Protein AF-A0A1A8E8K4-F1 (afdb_monomer_lite)

Secondary structure (DSSP, 8-state):
--------S-TTSHHHHHHHHHHHHHHTTSPP-TTS-SPTT---HHHHHHHHHHHHHHHHHHH-TT-------TTS-----

Organism: Nothobranchius kadleci (NCBI:txid1051664)

Radius of gyration: 19.26 Å; chains: 1; bounding box: 45×28×47 Å

InterPro domains:
  IPR001828 Receptor, ligand binding region [PF01094] (2-81)
  IPR028082 Periplasmic binding protein-like I [SSF53822] (2-64)

Sequence (81 aa):
VNMTGFRILNTENSQVSSIIEKWSMERLQAPPKPDSGLLDGFMTTDAALMYDAVHVVAVAVQQSQQITVSSLQCNRHKPWR

Structure (mmCIF, N/CA/C/O backbone):
data_AF-A0A1A8E8K4-F1
#
_entry.id   AF-A0A1A8E8K4-F1
#
loop_
_atom_site.group_PDB
_atom_site.id
_atom_site.type_symbol
_atom_site.label_atom_id
_atom_site.label_alt_id
_atom_site.label_comp_id
_atom_site.label_asym_id
_atom_site.label_entity_id
_atom_site.label_seq_id
_atom_site.pdbx_PDB_ins_code
_atom_site.Cartn_x
_atom_site.Cartn_y
_atom_site.Cartn_z
_atom_site.occupancy
_atom_site.B_iso_or_equiv
_atom_site.auth_seq_id
_atom_site.auth_comp_id
_atom_site.auth_asym_id
_atom_site.auth_atom_id
_atom_site.pdbx_PDB_model_num
ATOM 1 N N . VAL A 1 1 ? -28.494 -2.649 18.697 1.00 77.25 1 VAL A N 1
ATOM 2 C CA . VAL A 1 1 ? -28.603 -2.325 17.254 1.00 77.25 1 VAL A CA 1
ATOM 3 C C . VAL A 1 1 ? -27.753 -3.339 16.514 1.00 77.25 1 VAL A C 1
ATOM 5 O O . VAL A 1 1 ? -26.644 -3.580 16.973 1.00 77.25 1 VAL A O 1
ATOM 8 N N . ASN A 1 2 ? -28.258 -3.968 15.454 1.00 92.81 2 ASN A N 1
ATOM 9 C CA . ASN A 1 2 ? -27.473 -4.938 14.685 1.00 92.81 2 ASN A CA 1
ATOM 10 C C . ASN A 1 2 ? -26.754 -4.208 13.548 1.00 92.81 2 ASN A C 1
ATOM 12 O O . ASN A 1 2 ? -27.380 -3.423 12.840 1.00 92.81 2 ASN A O 1
ATOM 16 N N . MET A 1 3 ? -25.454 -4.459 13.391 1.00 93.44 3 MET A N 1
ATOM 17 C CA . MET A 1 3 ? -24.629 -3.892 12.322 1.00 93.44 3 MET A CA 1
ATOM 18 C C . MET A 1 3 ? -23.864 -5.019 11.629 1.00 93.44 3 MET A C 1
ATOM 20 O O . MET A 1 3 ? -23.268 -5.869 12.287 1.00 93.44 3 MET A O 1
ATOM 24 N N . THR A 1 4 ? -23.886 -5.023 10.300 1.00 95.81 4 THR A N 1
ATOM 25 C CA . THR A 1 4 ? -23.189 -5.999 9.454 1.00 95.81 4 THR A CA 1
ATOM 26 C C . THR A 1 4 ? -22.428 -5.236 8.381 1.00 95.81 4 THR A C 1
ATOM 28 O O . THR A 1 4 ? -22.945 -4.262 7.837 1.00 95.81 4 THR A O 1
ATOM 31 N N . GLY A 1 5 ? -21.202 -5.657 8.082 1.00 95.06 5 GLY A N 1
ATOM 32 C CA . GLY A 1 5 ? -20.350 -4.983 7.111 1.00 95.06 5 GLY A CA 1
ATOM 33 C C . GLY A 1 5 ? -19.288 -5.908 6.535 1.00 95.06 5 GLY A C 1
ATOM 34 O O . GLY A 1 5 ? -19.150 -7.058 6.950 1.00 95.06 5 GLY A O 1
ATOM 35 N N . PHE A 1 6 ? -18.535 -5.377 5.576 1.00 97.25 6 PHE A N 1
ATOM 36 C CA . PHE A 1 6 ? -17.419 -6.056 4.928 1.00 97.25 6 PHE A CA 1
ATOM 37 C C . PHE A 1 6 ? -16.110 -5.343 5.258 1.00 97.25 6 PHE A C 1
ATOM 39 O O . PHE A 1 6 ? -16.080 -4.124 5.424 1.00 97.25 6 PHE A O 1
ATOM 46 N N . ARG A 1 7 ? -15.016 -6.104 5.311 1.00 96.31 7 ARG A N 1
ATOM 47 C CA . ARG A 1 7 ? -13.663 -5.580 5.497 1.00 96.31 7 ARG A CA 1
ATOM 48 C C . ARG A 1 7 ? -12.712 -6.351 4.594 1.00 96.31 7 ARG A C 1
ATOM 50 O O . ARG A 1 7 ? -12.597 -7.563 4.725 1.00 96.31 7 ARG A O 1
ATOM 57 N N . ILE A 1 8 ? -12.036 -5.641 3.695 1.00 97.69 8 ILE A N 1
ATOM 58 C CA . ILE A 1 8 ? -11.002 -6.232 2.832 1.00 97.69 8 ILE A CA 1
ATOM 59 C C . ILE A 1 8 ? -9.632 -6.279 3.523 1.00 97.69 8 ILE A C 1
ATOM 61 O O . ILE A 1 8 ? -8.808 -7.132 3.212 1.00 97.69 8 ILE A O 1
ATOM 65 N N . LEU A 1 9 ? -9.398 -5.392 4.497 1.00 96.50 9 LEU A N 1
ATOM 66 C CA . LEU A 1 9 ? -8.162 -5.363 5.273 1.00 96.50 9 LEU A CA 1
ATOM 67 C C . LEU A 1 9 ? -8.063 -6.609 6.168 1.00 96.50 9 LEU A C 1
ATOM 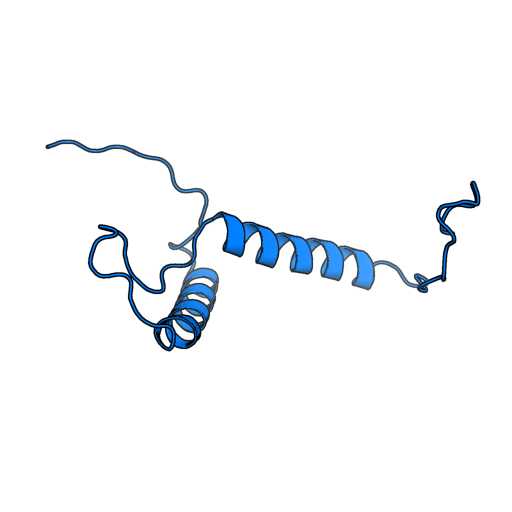69 O O . LEU A 1 9 ? -8.917 -6.842 7.031 1.00 96.50 9 LEU A O 1
ATOM 73 N N . ASN A 1 10 ? -7.012 -7.402 5.965 1.00 97.06 10 ASN A N 1
ATOM 74 C CA . ASN A 1 10 ? -6.810 -8.676 6.651 1.00 97.06 10 ASN A CA 1
ATOM 75 C C . ASN A 1 10 ? -6.154 -8.497 8.032 1.00 97.06 10 ASN A C 1
ATOM 77 O O . ASN A 1 10 ? -5.015 -8.900 8.249 1.00 97.06 10 ASN A O 1
ATOM 81 N N . THR A 1 11 ? -6.872 -7.886 8.975 1.00 95.62 11 THR A N 1
ATOM 82 C CA . THR A 1 11 ? -6.349 -7.636 10.331 1.00 95.62 11 THR A CA 1
ATOM 83 C C . THR A 1 11 ? -6.161 -8.912 11.159 1.00 95.62 11 THR A C 1
ATOM 85 O O . THR A 1 11 ? -5.455 -8.883 12.159 1.00 95.62 11 THR A O 1
ATOM 88 N N . GLU A 1 12 ? -6.760 -10.038 10.760 1.00 97.19 12 GLU A N 1
ATOM 89 C CA . GLU A 1 12 ? -6.603 -11.325 11.459 1.00 97.19 12 GLU A CA 1
ATOM 90 C C . GLU A 1 12 ? -5.208 -11.937 11.245 1.00 97.19 12 GLU A C 1
ATOM 92 O O . GLU A 1 12 ? -4.752 -12.770 12.026 1.00 97.19 12 GLU A O 1
ATOM 97 N N . ASN A 1 13 ? -4.501 -11.526 10.187 1.00 98.00 13 ASN A N 1
ATOM 98 C CA . ASN A 1 13 ? -3.125 -11.936 9.957 1.00 98.00 13 ASN A CA 1
ATOM 99 C C . ASN A 1 13 ? -2.174 -11.139 10.868 1.00 98.00 13 ASN A C 1
ATOM 101 O O . ASN A 1 13 ? -2.121 -9.910 10.810 1.00 98.00 13 ASN A O 1
ATOM 105 N N . SER A 1 14 ? -1.375 -11.843 11.675 1.00 97.69 14 SER A N 1
ATOM 106 C CA . SER A 1 14 ? -0.460 -11.229 12.646 1.00 97.69 14 SER A CA 1
ATOM 107 C C . SER A 1 14 ? 0.621 -10.344 12.013 1.00 97.69 14 SER A C 1
ATOM 109 O O . SER A 1 14 ? 0.999 -9.334 12.603 1.00 97.69 14 SER A O 1
ATOM 111 N N . GLN A 1 15 ? 1.096 -10.674 10.808 1.00 97.25 15 GLN A N 1
ATOM 112 C CA . GLN A 1 15 ? 2.079 -9.860 10.085 1.00 97.25 15 GLN A CA 1
ATOM 113 C C . GLN A 1 15 ? 1.457 -8.569 9.546 1.00 97.25 15 GLN A C 1
ATOM 115 O O . GLN A 1 15 ? 2.082 -7.517 9.593 1.00 97.25 15 GLN A O 1
ATOM 120 N N . VAL A 1 16 ? 0.215 -8.629 9.059 1.00 97.19 16 VAL A N 1
ATOM 121 C CA . VAL A 1 16 ? -0.507 -7.434 8.595 1.00 97.19 16 VAL A CA 1
ATOM 122 C C . VAL A 1 16 ? -0.839 -6.526 9.779 1.00 97.19 16 VAL A C 1
ATOM 124 O O . VAL A 1 16 ? -0.645 -5.315 9.701 1.00 97.19 16 VAL A O 1
ATOM 127 N N . SER A 1 17 ? -1.274 -7.106 10.901 1.00 96.12 17 SER A N 1
ATOM 128 C CA . SER A 1 17 ? -1.571 -6.350 12.122 1.00 96.12 17 SER A CA 1
ATOM 129 C C . SER A 1 17 ? -0.365 -5.570 12.651 1.00 96.12 17 SER A C 1
ATOM 131 O O . SER A 1 17 ? -0.520 -4.401 12.997 1.00 96.12 17 SER A O 1
ATOM 133 N N . SER A 1 18 ? 0.844 -6.143 12.645 1.00 96.38 18 SER A N 1
ATOM 134 C CA . SER A 1 18 ? 2.042 -5.418 13.105 1.00 96.38 18 SER A CA 1
ATOM 135 C C . SER A 1 18 ? 2.430 -4.250 12.186 1.00 96.38 18 SER A C 1
ATOM 137 O O . SER A 1 18 ? 2.910 -3.218 12.659 1.00 96.38 18 SER A O 1
ATOM 139 N N . ILE A 1 19 ? 2.174 -4.362 10.877 1.00 96.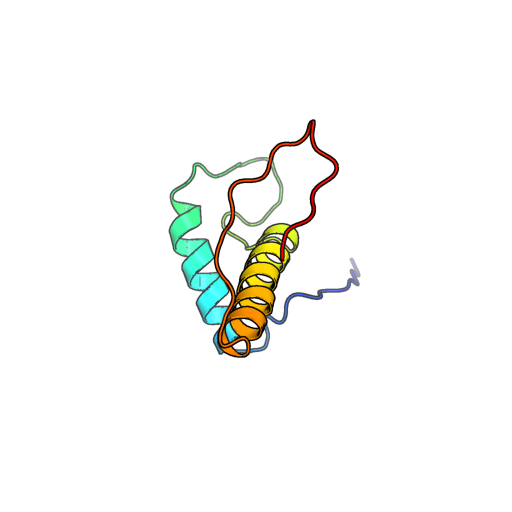00 19 ILE A N 1
ATOM 140 C CA . ILE A 1 19 ? 2.362 -3.258 9.922 1.00 96.00 19 ILE A CA 1
ATOM 141 C C . ILE A 1 19 ? 1.362 -2.129 10.204 1.00 96.00 19 ILE A C 1
ATOM 143 O O . ILE A 1 19 ? 1.751 -0.959 10.238 1.00 96.00 19 ILE A O 1
ATOM 147 N N . ILE A 1 20 ? 0.092 -2.469 10.445 1.00 94.69 20 ILE A N 1
ATOM 148 C CA . ILE A 1 20 ? -0.960 -1.496 10.779 1.00 94.69 20 ILE A CA 1
ATOM 149 C C . ILE A 1 20 ? -0.650 -0.796 12.107 1.00 94.69 20 ILE A C 1
ATOM 151 O O . ILE A 1 20 ? -0.827 0.417 12.219 1.00 94.69 20 ILE A O 1
ATOM 155 N N . GLU A 1 21 ? -0.160 -1.526 13.107 1.00 92.69 21 GLU A N 1
ATOM 156 C CA . GLU A 1 21 ? 0.237 -0.956 14.396 1.00 92.69 21 GLU A CA 1
ATOM 157 C C . GLU A 1 21 ? 1.367 0.065 14.228 1.00 92.69 21 GLU A C 1
ATOM 159 O O . GLU A 1 21 ? 1.248 1.200 14.692 1.00 92.69 21 GLU A O 1
ATOM 164 N N . LYS A 1 22 ? 2.413 -0.284 13.468 1.00 93.06 22 LYS A N 1
ATOM 165 C CA . LYS A 1 22 ? 3.504 0.646 13.153 1.00 93.06 22 LYS A CA 1
ATOM 166 C C . LYS A 1 22 ? 2.998 1.908 12.445 1.00 93.06 22 LYS A C 1
ATOM 168 O O . LYS A 1 22 ? 3.366 3.015 12.836 1.00 93.06 22 LYS A O 1
ATOM 173 N N . TRP A 1 23 ? 2.129 1.755 11.442 1.00 92.06 23 TRP A N 1
ATOM 174 C CA . TRP A 1 23 ? 1.489 2.886 10.759 1.00 92.06 23 TRP A CA 1
ATOM 175 C C . TRP A 1 23 ? 0.731 3.786 11.742 1.00 92.06 23 TRP A C 1
ATOM 177 O O . TRP A 1 23 ? 0.837 5.014 11.688 1.00 92.06 23 TRP A O 1
ATOM 187 N N . SER A 1 24 ? -0.006 3.167 12.664 1.00 88.81 24 SER A N 1
ATOM 188 C CA . SER A 1 24 ? -0.829 3.866 13.649 1.00 88.81 24 SER A CA 1
ATOM 189 C C . SER A 1 24 ? 0.034 4.680 14.614 1.00 88.81 24 SER A C 1
ATOM 191 O O . SER A 1 24 ? -0.266 5.845 14.862 1.00 88.81 24 SER A O 1
ATOM 193 N N . MET A 1 25 ? 1.152 4.123 15.093 1.00 86.94 25 MET A N 1
ATOM 194 C CA . MET A 1 25 ? 2.096 4.829 15.972 1.00 86.94 25 MET A CA 1
ATOM 195 C C . MET A 1 25 ? 2.701 6.078 15.319 1.00 86.94 25 MET A C 1
ATOM 197 O O . MET A 1 25 ? 2.838 7.112 15.971 1.00 86.94 25 MET A O 1
ATOM 201 N N . GLU A 1 26 ? 3.049 6.008 14.032 1.00 81.12 26 GLU A N 1
ATOM 202 C CA . GLU A 1 26 ? 3.581 7.156 13.288 1.00 81.12 26 GLU A CA 1
ATOM 203 C C . GLU A 1 26 ? 2.498 8.220 13.038 1.00 81.12 26 GLU A C 1
ATOM 205 O O . GLU A 1 26 ? 2.776 9.419 13.077 1.00 81.12 26 GLU A O 1
ATOM 210 N N . ARG A 1 27 ? 1.244 7.803 12.817 1.00 76.69 27 ARG A N 1
ATOM 211 C CA . ARG A 1 27 ? 0.126 8.711 12.510 1.00 76.69 27 ARG A CA 1
ATOM 212 C C . ARG A 1 27 ? -0.536 9.336 13.728 1.00 76.69 27 ARG A C 1
ATOM 214 O O . ARG A 1 27 ? -1.051 10.442 13.600 1.00 76.69 27 ARG A O 1
ATOM 221 N N . LEU A 1 28 ? -0.459 8.704 14.896 1.00 66.00 28 LEU A N 1
ATOM 222 C CA . LEU A 1 28 ? -0.896 9.289 16.170 1.00 66.00 28 LEU A CA 1
ATOM 223 C C . LEU A 1 28 ? -0.062 10.514 16.590 1.00 66.00 28 LEU A C 1
ATOM 225 O O . LEU A 1 28 ? -0.450 11.230 17.507 1.00 66.00 28 LEU A O 1
ATOM 229 N N . GLN A 1 29 ? 1.056 10.794 15.911 1.00 68.50 29 GLN A N 1
ATOM 230 C CA . GLN A 1 29 ? 1.795 12.052 16.070 1.00 68.50 29 GLN A CA 1
ATOM 231 C C . GLN A 1 29 ? 1.087 13.248 15.409 1.00 68.50 29 GLN A C 1
ATOM 233 O O . GLN A 1 29 ? 1.415 14.396 15.705 1.00 68.50 29 GLN A O 1
ATOM 238 N N . ALA A 1 30 ? 0.134 13.005 14.501 1.00 68.88 30 ALA A N 1
ATOM 239 C CA . ALA A 1 30 ? -0.676 14.058 13.900 1.00 68.88 30 ALA A CA 1
ATOM 240 C C . ALA A 1 30 ? -1.820 14.474 14.848 1.00 68.88 30 ALA A C 1
ATOM 242 O O . ALA A 1 30 ? -2.324 13.633 15.592 1.00 68.88 30 ALA A O 1
ATOM 243 N N . PRO A 1 31 ? -2.269 15.746 14.821 1.00 71.31 31 PRO A N 1
ATOM 244 C CA . PRO A 1 31 ? -3.362 16.196 15.676 1.00 71.31 31 PRO A CA 1
ATOM 245 C C . PRO A 1 31 ? -4.637 15.361 15.444 1.00 71.31 31 PRO A C 1
ATOM 247 O O . PRO A 1 31 ? -5.081 15.272 14.291 1.00 71.31 31 PRO A O 1
ATOM 250 N N . PRO A 1 32 ? -5.232 14.768 16.498 1.00 67.56 32 PRO A N 1
ATOM 251 C CA . PRO A 1 32 ? -6.474 14.010 16.377 1.00 67.56 32 PRO A CA 1
ATOM 252 C C . PRO A 1 32 ? -7.632 14.919 15.951 1.00 67.56 32 PRO A C 1
ATOM 254 O O . PRO A 1 32 ? -7.629 16.121 16.240 1.00 67.56 32 PRO A O 1
ATOM 257 N N . LYS A 1 33 ? -8.632 14.359 15.256 1.00 69.75 33 LYS A N 1
ATOM 258 C CA . LYS A 1 33 ? -9.835 15.099 14.827 1.00 69.75 33 LYS A CA 1
ATOM 259 C C . LYS A 1 33 ? -11.020 14.735 15.733 1.00 69.75 33 LYS A C 1
ATOM 261 O O . LYS A 1 33 ? -11.721 13.765 15.426 1.00 69.75 33 LYS A O 1
ATOM 266 N N . PRO A 1 34 ? -11.278 15.514 16.804 1.00 65.88 34 PRO A N 1
ATOM 267 C CA . PRO A 1 34 ? -12.174 15.119 17.896 1.00 65.88 34 PRO A CA 1
ATOM 268 C C . PRO A 1 34 ? -13.636 14.877 17.482 1.00 65.88 34 PRO A C 1
ATOM 270 O O . PRO A 1 34 ? -14.319 14.096 18.134 1.00 65.88 34 PRO A O 1
ATOM 273 N N . ASP A 1 35 ? -14.101 15.458 16.371 1.00 65.81 35 ASP A N 1
ATOM 274 C CA . ASP A 1 35 ? -15.514 15.396 15.957 1.00 65.81 35 ASP A CA 1
ATOM 275 C C . ASP A 1 35 ? -15.798 14.394 14.822 1.00 65.81 35 ASP A C 1
ATOM 277 O O . ASP A 1 35 ? -16.882 14.393 14.241 1.00 65.81 35 ASP A O 1
ATOM 281 N N . SER A 1 36 ? -14.830 13.549 14.451 1.00 77.19 36 SER A N 1
ATOM 282 C CA . SER A 1 36 ? -14.986 12.670 13.280 1.00 77.19 36 SER A CA 1
ATOM 283 C C . SER A 1 36 ? -15.828 11.415 13.539 1.00 77.19 36 SER A C 1
ATOM 285 O O . SER A 1 36 ? -16.350 10.828 12.592 1.00 77.19 36 SER A O 1
ATOM 287 N N . GLY A 1 37 ? -15.934 10.972 14.798 1.00 78.81 37 GLY A N 1
ATOM 288 C CA . GLY A 1 37 ? -16.498 9.660 15.140 1.00 78.81 37 GLY A CA 1
ATOM 289 C C . GLY A 1 3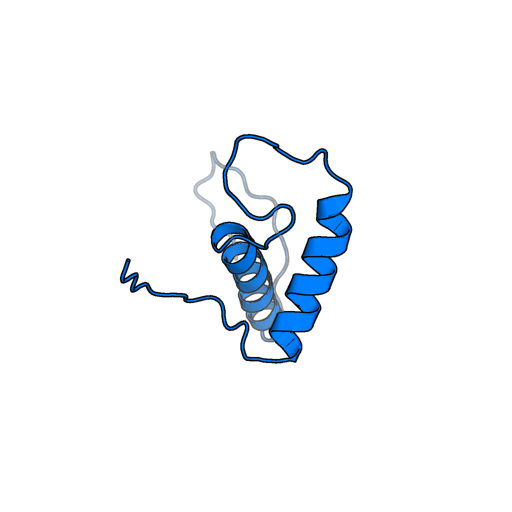7 ? -15.675 8.473 14.614 1.00 78.81 37 GLY A C 1
ATOM 290 O O . GLY A 1 37 ? -16.155 7.340 14.642 1.00 78.81 37 GLY A O 1
ATOM 291 N N . LEU A 1 38 ? -14.457 8.720 14.118 1.00 80.88 38 LEU A N 1
ATOM 292 C CA . LEU A 1 38 ? -13.531 7.717 13.599 1.00 80.88 38 LEU A CA 1
ATOM 293 C C . LEU A 1 38 ? -12.421 7.435 14.613 1.00 80.88 38 LEU A C 1
ATOM 295 O O . LEU A 1 38 ? -12.087 8.271 15.449 1.00 80.88 38 LEU A O 1
ATOM 299 N N . LEU A 1 39 ? -11.831 6.244 14.514 1.00 79.75 39 LEU A N 1
ATOM 300 C CA . LEU A 1 39 ? -10.644 5.894 15.286 1.00 79.75 39 LEU A CA 1
ATOM 301 C C . LEU A 1 39 ? -9.432 6.646 14.723 1.00 79.75 39 LEU A C 1
ATOM 303 O O . LEU A 1 39 ? -9.066 6.451 13.560 1.00 79.75 39 LEU A O 1
ATOM 307 N N . ASP A 1 40 ? -8.799 7.480 15.547 1.00 80.56 40 ASP A N 1
ATOM 308 C CA . ASP A 1 40 ? -7.558 8.159 15.177 1.00 80.56 40 ASP A CA 1
ATOM 309 C C . ASP A 1 40 ? -6.423 7.147 14.954 1.00 80.56 40 ASP A C 1
ATOM 311 O O . ASP A 1 40 ? -6.296 6.145 15.659 1.00 80.56 40 ASP A O 1
ATOM 315 N N . GLY A 1 41 ? -5.588 7.406 13.946 1.00 81.44 41 GLY A N 1
ATOM 316 C CA . GLY A 1 41 ? -4.434 6.563 13.616 1.00 81.44 41 GLY A CA 1
ATOM 317 C C . GLY A 1 41 ? -4.763 5.256 12.889 1.00 81.44 41 GLY A C 1
ATOM 318 O O . GLY A 1 41 ? -3.839 4.600 12.414 1.00 81.44 41 GLY A O 1
ATOM 319 N N . PHE A 1 42 ? -6.039 4.889 12.724 1.00 86.81 42 PHE A N 1
ATOM 320 C CA . PHE A 1 42 ? -6.409 3.672 12.003 1.00 86.81 42 PHE A CA 1
ATOM 321 C C . PHE A 1 42 ? -6.000 3.744 10.523 1.00 86.81 42 PHE A C 1
ATOM 323 O O . PHE A 1 42 ? -6.238 4.744 9.839 1.00 86.81 42 PHE A O 1
ATOM 330 N N . MET A 1 43 ? -5.405 2.665 10.005 1.00 92.38 43 MET A N 1
ATOM 331 C CA . MET A 1 43 ? -5.052 2.575 8.589 1.00 92.38 43 MET A CA 1
ATOM 332 C C . MET A 1 43 ? -6.309 2.359 7.742 1.00 92.38 43 MET A C 1
ATOM 334 O O . MET A 1 43 ? -6.916 1.288 7.741 1.00 92.38 43 MET A O 1
ATOM 338 N N . THR A 1 44 ? -6.697 3.387 6.998 1.00 93.50 44 THR A N 1
ATOM 339 C CA . THR A 1 44 ? -7.807 3.327 6.049 1.00 93.50 44 THR A CA 1
ATOM 340 C C . THR A 1 44 ? -7.461 2.462 4.833 1.00 93.50 44 THR A C 1
ATOM 342 O O . THR A 1 44 ? -6.296 2.233 4.496 1.00 93.50 44 THR A O 1
ATOM 345 N N . THR A 1 45 ? -8.492 1.941 4.162 1.00 95.69 45 THR A N 1
ATOM 346 C CA . THR A 1 45 ? -8.316 1.021 3.026 1.00 95.69 45 THR A CA 1
ATOM 347 C C . THR A 1 45 ? -7.610 1.672 1.836 1.00 95.69 45 THR A C 1
ATOM 349 O O . THR A 1 45 ? -6.853 0.998 1.151 1.00 95.69 45 THR A O 1
ATOM 352 N N . ASP A 1 46 ? -7.796 2.968 1.599 1.00 96.12 46 ASP A N 1
ATOM 353 C CA . ASP A 1 46 ? -7.075 3.715 0.559 1.00 96.12 46 ASP A CA 1
ATOM 354 C C . ASP A 1 46 ? -5.548 3.709 0.778 1.00 96.12 46 ASP A C 1
ATOM 356 O O . ASP A 1 46 ? -4.790 3.440 -0.155 1.00 96.12 46 ASP A O 1
ATOM 360 N N . ALA A 1 47 ? -5.092 3.921 2.015 1.00 95.19 47 ALA A N 1
ATOM 361 C CA . ALA A 1 47 ? -3.684 3.863 2.389 1.00 95.19 47 ALA A CA 1
ATOM 362 C C . ALA A 1 47 ? -3.134 2.434 2.282 1.00 95.19 47 ALA A C 1
ATOM 364 O O . ALA A 1 47 ? -2.034 2.238 1.762 1.00 95.19 47 ALA A O 1
ATOM 365 N N . ALA A 1 48 ? -3.902 1.432 2.727 1.00 97.19 48 ALA A N 1
ATOM 366 C CA . ALA A 1 48 ? -3.517 0.026 2.604 1.00 97.19 48 ALA A CA 1
ATOM 367 C C . ALA A 1 48 ? -3.367 -0.401 1.134 1.00 97.19 48 ALA A C 1
ATOM 369 O O . ALA A 1 48 ? -2.371 -1.019 0.773 1.00 97.19 48 ALA A O 1
ATOM 370 N N . LEU A 1 49 ? -4.288 0.013 0.258 1.00 98.12 49 LEU A N 1
ATOM 371 C CA . LEU A 1 49 ? -4.201 -0.277 -1.175 1.00 98.12 49 LEU A CA 1
ATOM 372 C C . LEU A 1 49 ? -2.981 0.383 -1.833 1.00 98.12 49 LEU A C 1
ATOM 374 O O . LEU A 1 49 ? -2.360 -0.222 -2.704 1.00 98.12 49 LEU A O 1
ATOM 378 N N . MET A 1 50 ? -2.605 1.595 -1.414 1.00 98.25 50 MET A N 1
ATOM 379 C CA . MET A 1 50 ? -1.372 2.233 -1.887 1.00 98.25 50 MET A CA 1
ATOM 380 C C . MET A 1 50 ? -0.126 1.463 -1.431 1.00 98.25 50 MET A C 1
ATOM 382 O O . MET A 1 50 ? 0.797 1.255 -2.220 1.00 98.25 50 MET A O 1
ATOM 386 N N . TYR A 1 51 ? -0.108 1.015 -0.172 1.00 97.00 51 TYR A N 1
ATOM 387 C CA . TYR A 1 51 ? 0.976 0.197 0.369 1.00 97.00 51 TYR A CA 1
ATOM 388 C C . TYR A 1 51 ? 1.137 -1.109 -0.424 1.00 97.00 51 TYR A C 1
ATOM 390 O O . TYR A 1 51 ? 2.245 -1.426 -0.867 1.00 97.00 51 TYR A O 1
ATOM 398 N N . ASP A 1 52 ? 0.036 -1.818 -0.679 1.00 98.19 52 ASP A N 1
ATOM 399 C CA . ASP A 1 52 ? 0.035 -3.057 -1.461 1.00 98.19 52 ASP A CA 1
ATOM 400 C C . ASP A 1 52 ? 0.450 -2.818 -2.919 1.00 98.19 52 ASP A C 1
ATOM 402 O O . ASP A 1 52 ? 1.248 -3.582 -3.462 1.00 98.19 52 ASP A O 1
ATOM 406 N N . ALA A 1 53 ? -0.013 -1.734 -3.553 1.00 98.44 53 ALA A N 1
ATOM 407 C CA . ALA A 1 53 ? 0.349 -1.402 -4.932 1.00 98.44 53 ALA A CA 1
ATOM 408 C C . ALA A 1 53 ? 1.869 -1.255 -5.113 1.00 98.44 53 ALA A C 1
ATOM 410 O O . ALA A 1 53 ? 2.432 -1.784 -6.075 1.00 98.44 53 ALA A O 1
ATOM 411 N N . VAL A 1 54 ? 2.548 -0.595 -4.168 1.00 98.12 54 VAL A N 1
ATOM 412 C CA . VAL A 1 54 ? 4.014 -0.471 -4.183 1.00 98.12 54 VAL A CA 1
ATOM 413 C C . VAL A 1 54 ? 4.684 -1.842 -4.077 1.00 98.12 54 VAL A C 1
ATOM 415 O O . VAL A 1 54 ? 5.626 -2.113 -4.821 1.00 98.12 54 VAL A O 1
ATOM 418 N N . HIS A 1 55 ? 4.193 -2.726 -3.206 1.00 97.88 55 HIS A N 1
ATOM 419 C CA . HIS A 1 55 ? 4.766 -4.065 -3.032 1.00 97.88 55 HIS A CA 1
ATOM 420 C C . HIS A 1 55 ? 4.561 -4.947 -4.264 1.00 97.88 55 HIS A C 1
ATOM 422 O O . HIS A 1 55 ? 5.500 -5.607 -4.707 1.00 97.88 55 HIS A O 1
ATOM 428 N N . VAL A 1 56 ? 3.370 -4.918 -4.866 1.00 98.31 56 VAL A N 1
ATOM 429 C CA . VAL A 1 56 ? 3.075 -5.660 -6.099 1.00 98.31 56 VAL A CA 1
ATOM 430 C C . VAL A 1 56 ? 3.997 -5.211 -7.236 1.00 98.31 56 VAL A C 1
ATOM 432 O O . VAL A 1 56 ? 4.594 -6.050 -7.913 1.00 98.31 56 VAL A O 1
ATOM 435 N N . VAL A 1 57 ? 4.180 -3.898 -7.418 1.00 97.00 57 VAL A N 1
ATOM 436 C CA . VAL A 1 57 ? 5.114 -3.358 -8.421 1.00 97.00 57 VAL A CA 1
ATOM 437 C C . VAL A 1 57 ? 6.558 -3.743 -8.095 1.00 97.00 57 VAL A C 1
ATOM 439 O O . VAL A 1 57 ? 7.291 -4.146 -8.995 1.00 97.00 57 VAL A O 1
ATOM 442 N N . ALA A 1 58 ? 6.976 -3.672 -6.829 1.00 96.50 58 ALA A N 1
ATOM 443 C CA . ALA A 1 58 ? 8.330 -4.040 -6.419 1.00 96.50 58 ALA A CA 1
ATOM 444 C C . ALA A 1 58 ? 8.653 -5.509 -6.734 1.00 96.50 58 ALA A C 1
ATOM 446 O O . ALA A 1 58 ? 9.728 -5.793 -7.261 1.00 96.50 58 ALA A O 1
ATOM 447 N N . VAL A 1 59 ? 7.715 -6.430 -6.486 1.00 97.00 59 VAL A N 1
ATOM 448 C CA . VAL A 1 59 ? 7.863 -7.848 -6.854 1.00 97.00 59 VAL A CA 1
ATOM 449 C C . VAL A 1 59 ? 8.013 -8.009 -8.370 1.00 97.00 59 VAL A C 1
ATOM 451 O O . VAL A 1 59 ? 8.898 -8.735 -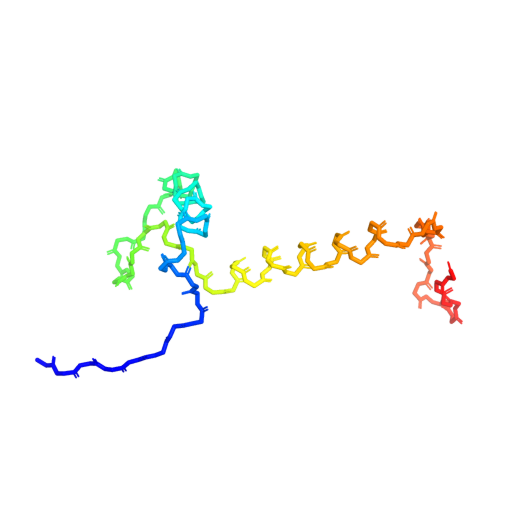8.822 1.00 97.00 59 VAL A O 1
ATOM 454 N N . ALA A 1 60 ? 7.210 -7.298 -9.168 1.00 95.69 60 ALA A N 1
ATOM 455 C CA . ALA A 1 60 ? 7.321 -7.335 -10.628 1.00 95.69 60 ALA A CA 1
ATOM 456 C C . ALA A 1 60 ? 8.668 -6.778 -11.131 1.00 95.69 60 ALA A C 1
ATOM 458 O O . ALA A 1 60 ? 9.270 -7.338 -12.047 1.00 95.69 60 ALA A O 1
ATOM 459 N N . VAL A 1 61 ? 9.175 -5.709 -10.508 1.00 94.75 61 VAL A N 1
ATOM 460 C CA . VAL A 1 61 ? 10.490 -5.132 -10.828 1.00 94.75 61 VAL A CA 1
ATOM 461 C C . VAL A 1 61 ? 11.619 -6.097 -10.469 1.00 94.75 61 VAL A C 1
ATOM 463 O O . VAL A 1 61 ? 12.518 -6.282 -11.280 1.00 94.75 61 VAL A O 1
ATOM 466 N N . GLN A 1 62 ? 11.568 -6.757 -9.308 1.00 94.25 62 GLN A N 1
ATOM 467 C CA . GLN A 1 62 ? 12.587 -7.735 -8.894 1.00 94.25 62 GLN A CA 1
ATOM 468 C C . GLN A 1 62 ? 12.702 -8.923 -9.857 1.00 94.25 62 GLN A C 1
ATOM 470 O O . GLN A 1 62 ? 13.789 -9.467 -10.039 1.00 94.25 62 GLN A O 1
ATOM 475 N N . GLN A 1 63 ? 11.594 -9.324 -10.482 1.00 94.69 63 GLN A N 1
ATOM 476 C CA . GLN A 1 63 ? 11.574 -10.399 -11.477 1.00 94.69 63 GLN A CA 1
ATOM 477 C C . GLN A 1 63 ? 12.079 -9.952 -12.858 1.00 94.69 63 GLN A C 1
ATOM 479 O O . GLN A 1 63 ? 12.376 -10.797 -13.703 1.00 94.69 63 GLN A O 1
ATOM 484 N N . SER A 1 64 ? 12.204 -8.645 -13.098 1.00 89.00 64 SER A N 1
ATOM 485 C CA . SER A 1 64 ? 12.657 -8.101 -14.371 1.00 89.00 64 SER A CA 1
ATOM 486 C C . SER A 1 64 ? 14.133 -7.709 -14.322 1.00 89.00 64 SER A C 1
ATOM 488 O O . SER A 1 64 ? 14.538 -6.797 -13.607 1.00 89.00 64 SER A O 1
ATOM 490 N N . GLN A 1 65 ? 14.962 -8.386 -15.114 1.00 78.25 65 GLN A N 1
ATOM 491 C CA . GLN A 1 65 ? 16.420 -8.243 -15.041 1.00 78.25 65 GLN A CA 1
ATOM 492 C C . GLN A 1 65 ? 16.970 -6.950 -15.679 1.00 78.25 65 GLN A C 1
ATOM 494 O O . GLN A 1 65 ? 18.119 -6.599 -15.422 1.00 78.25 65 GLN A O 1
ATOM 499 N N . GLN A 1 66 ? 16.200 -6.248 -16.525 1.00 82.31 66 GLN A N 1
ATOM 500 C CA . GLN A 1 66 ? 16.705 -5.131 -17.348 1.00 82.31 66 GLN A CA 1
ATOM 501 C C . GLN A 1 66 ? 15.705 -3.969 -17.524 1.00 82.31 66 GLN A C 1
ATOM 503 O O . GLN A 1 66 ? 15.507 -3.478 -18.632 1.00 82.31 66 GLN A O 1
ATOM 508 N N . ILE A 1 67 ? 15.083 -3.484 -16.446 1.00 88.38 67 ILE A N 1
ATOM 509 C CA . ILE A 1 67 ? 14.282 -2.245 -16.495 1.00 88.38 67 ILE A CA 1
ATOM 510 C C . ILE A 1 67 ? 15.155 -1.047 -16.110 1.00 88.38 67 ILE A C 1
ATOM 512 O O . ILE A 1 67 ? 15.747 -1.022 -15.033 1.00 88.38 67 ILE A O 1
ATOM 516 N N . THR A 1 68 ? 15.200 -0.023 -16.965 1.00 91.44 68 THR A N 1
ATOM 517 C CA . THR A 1 68 ? 15.861 1.259 -16.665 1.00 91.44 68 THR A CA 1
ATOM 518 C C . THR A 1 68 ? 14.922 2.429 -16.923 1.00 91.44 68 THR A C 1
ATOM 520 O O . THR A 1 68 ? 14.115 2.410 -17.851 1.00 91.44 68 THR A O 1
ATOM 523 N N . VAL A 1 69 ? 15.008 3.470 -16.097 1.00 93.75 69 VAL A N 1
ATOM 524 C CA . VAL A 1 69 ? 14.153 4.654 -16.234 1.00 93.75 69 VAL A CA 1
ATOM 525 C C . VAL A 1 69 ? 14.642 5.515 -17.398 1.00 93.75 69 VAL A C 1
ATOM 527 O O . VAL A 1 69 ? 15.825 5.836 -17.490 1.00 93.75 69 VAL A O 1
ATOM 530 N N . SER A 1 70 ? 13.722 5.922 -18.273 1.00 94.31 70 SER A N 1
ATOM 531 C CA . SER A 1 70 ? 13.996 6.853 -19.371 1.00 94.31 70 SER A CA 1
ATOM 532 C C . SER A 1 70 ? 13.246 8.167 -19.178 1.00 94.31 70 SER A C 1
ATOM 534 O O . SER A 1 70 ? 12.073 8.169 -18.812 1.00 94.31 70 SER A O 1
ATOM 536 N N . SER A 1 71 ? 13.898 9.289 -19.492 1.00 94.94 71 SER A N 1
ATOM 537 C CA . SER A 1 71 ? 13.213 10.580 -19.586 1.00 94.94 71 SER A CA 1
ATOM 538 C C . SER A 1 71 ? 12.381 10.631 -20.869 1.00 94.94 71 SER A C 1
ATOM 540 O O . SER A 1 71 ? 12.914 10.520 -21.977 1.00 94.94 71 SER A O 1
ATOM 542 N N . LEU A 1 72 ? 11.066 10.772 -20.716 1.00 95.50 72 LEU A N 1
ATOM 543 C CA . LEU A 1 72 ? 10.111 10.877 -21.816 1.00 95.50 72 LEU A CA 1
ATOM 544 C C . LEU A 1 72 ? 9.565 12.301 -21.921 1.00 95.50 72 LEU A C 1
ATOM 546 O O . LEU A 1 72 ? 9.538 13.051 -20.949 1.00 95.50 72 LEU A O 1
ATOM 550 N N . GLN A 1 73 ? 9.116 12.670 -23.118 1.00 95.75 73 GLN A N 1
ATOM 551 C CA . GLN A 1 73 ? 8.525 13.978 -23.384 1.00 95.75 73 GLN A CA 1
ATOM 552 C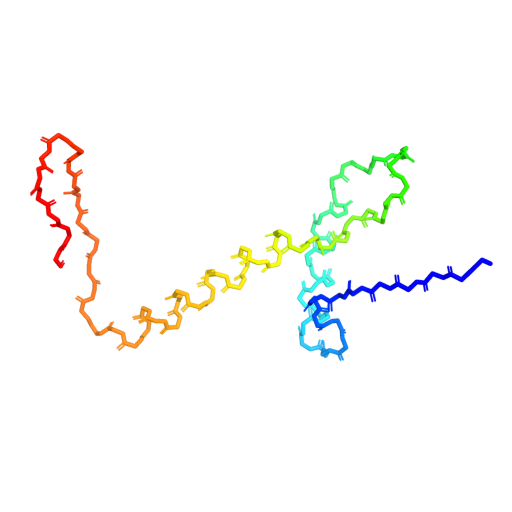 C . GLN A 1 73 ? 7.057 13.806 -23.761 1.00 95.75 73 GLN A C 1
ATOM 554 O O . GLN A 1 73 ? 6.760 13.112 -24.729 1.00 95.75 73 GLN A O 1
ATOM 559 N N . CYS A 1 74 ? 6.147 14.473 -23.046 1.00 94.94 74 CYS A N 1
ATOM 560 C CA . CYS A 1 74 ? 4.702 14.352 -23.279 1.00 94.94 74 CYS A CA 1
ATOM 561 C C . CYS A 1 74 ? 4.268 14.803 -24.684 1.00 94.94 74 CYS A C 1
ATOM 563 O O . CYS A 1 74 ? 3.267 14.324 -25.200 1.00 94.94 74 CYS A O 1
ATOM 565 N N . ASN A 1 75 ? 5.022 15.713 -25.313 1.00 96.62 75 ASN A N 1
ATOM 566 C CA . ASN A 1 75 ? 4.758 16.182 -26.676 1.00 96.62 75 ASN A CA 1
ATOM 567 C C . ASN A 1 75 ? 5.265 15.222 -27.767 1.00 96.62 75 ASN A C 1
ATOM 569 O O . ASN A 1 75 ? 5.017 15.458 -28.947 1.00 96.62 75 ASN A O 1
ATOM 573 N N . ARG A 1 76 ? 5.999 14.162 -27.402 1.00 94.06 76 ARG A N 1
ATOM 574 C CA . ARG A 1 76 ? 6.490 13.154 -28.341 1.00 94.06 76 ARG A CA 1
ATOM 575 C C . ARG A 1 76 ? 5.718 11.860 -28.152 1.00 94.06 76 ARG A C 1
ATOM 577 O O . ARG A 1 76 ? 5.668 11.306 -27.062 1.00 94.06 76 ARG A O 1
ATOM 584 N N . HIS A 1 77 ? 5.231 11.298 -29.253 1.00 93.25 77 HIS A N 1
ATOM 585 C CA . HIS A 1 77 ? 4.613 9.970 -29.283 1.00 93.25 77 HIS A CA 1
ATOM 586 C C . HIS A 1 77 ? 5.665 8.841 -29.255 1.00 93.25 77 HIS A C 1
ATOM 588 O O . HIS A 1 77 ? 5.613 7.913 -30.058 1.00 93.25 77 HIS A O 1
ATOM 594 N N . LYS A 1 78 ? 6.666 8.931 -28.364 1.00 94.69 78 LYS A N 1
ATOM 595 C CA . LYS A 1 78 ? 7.694 7.895 -28.175 1.00 94.69 78 LYS A CA 1
ATOM 596 C C . LYS A 1 78 ? 7.457 7.178 -26.836 1.00 94.69 78 LYS A C 1
ATOM 598 O O . LYS A 1 78 ? 7.602 7.825 -25.801 1.00 94.69 78 LYS A O 1
ATOM 603 N N . PRO A 1 79 ? 7.127 5.873 -26.835 1.00 93.38 79 PRO A N 1
ATOM 604 C CA . PRO A 1 79 ? 6.897 5.119 -25.604 1.00 93.38 79 PRO A CA 1
ATOM 605 C C . PRO A 1 79 ? 8.204 4.777 -24.873 1.00 93.38 79 PRO A C 1
ATOM 607 O O . PRO A 1 79 ? 9.294 4.833 -25.456 1.00 93.38 79 PRO A O 1
ATOM 610 N N . TRP A 1 80 ? 8.075 4.383 -23.603 1.00 93.19 80 TRP A N 1
ATOM 611 C CA . TRP A 1 80 ? 9.144 3.730 -22.844 1.00 93.19 80 TRP A CA 1
ATOM 612 C C . TRP A 1 80 ? 9.446 2.353 -23.453 1.00 93.19 80 TRP A C 1
ATOM 614 O O . TRP A 1 80 ? 8.532 1.687 -23.940 1.00 93.19 80 TRP A O 1
ATOM 624 N N . ARG A 1 81 ? 10.717 1.956 -23.463 1.00 81.88 81 ARG A N 1
ATOM 625 C CA . ARG A 1 81 ? 11.181 0.643 -23.916 1.00 81.88 81 ARG A CA 1
ATOM 626 C C . ARG A 1 81 ? 11.935 -0.033 -22.792 1.00 81.88 81 ARG A C 1
ATOM 628 O O . ARG A 1 81 ? 12.634 0.715 -22.070 1.00 81.88 81 ARG A O 1
#

Foldseek 3Di:
DDDDDDDPQPCVDPVSVVVLVVQLVVQVVDDDDVPPPDDGSGDDPVNVVVVVVVVVVVVVVVPDPDDDDDDDDPVDPDDDD

pLDDT: mean 90.07, std 9.45, range [65.81, 98.44]

=== Feature glossary ===
The features interleaved in this record are:

— What the protein is —

Sequence gives the chain of amino acids in standard one-letter code (A=alanine, C=cysteine, …, Y=tyrosine), read N→C. It is the only feature that is directly encoded by the gene; all structural features are derived from the folded form of this sequence.

Database cross-references. InterPro integrates a dozen domain/family signature databases into unified entries with residue-range hits. GO terms attach function/process/location labels with evidence codes. CATH codes position the fold in a four-level structural taxonomy. Organism is the NCBI-taxonomy species name.

— Where its atoms are —

Atomic coordinates in PDBx/mmCIF format — the same representation the Protein Data Bank distributes. Each line of the _atom_site loop places one backbone atom in Cartesian space (units: ångströms, origin: arbitrary).

The six renders are orthographic views along the three Cartesian axes in both directions. Representation (cartoon, sticks, or surface) and color scheme (sequence-rainbow or by-chain) vary across proteins so the training set covers all the common visualization conventions.

— Local backbone conformation —

Eight-state secondary structure (DSSP): H is the canonical α-helix, G the tighter 3₁₀-helix, I the wider π-helix; E/B are β-structure, T and S are turns and bends, and '-' is everything else. DSSP derives these from the pattern of main-chain N–H···O=C hydrogen bonds, not from the sequence.

P-SEA three-state annotation labels each residue as helix, strand, or coil based purely on the geometry of the Cα trace. It serves as a fallback when the full backbone (and thus DSSP) is unavailable.

The φ/ψ torsion pair specifies the backbone conformation at each residue. φ rotates about the N–Cα bond, ψ about the Cα–C bond. Steric clashes forbid most of the (φ, ψ) plane — the allowed regions (α-helix basin, β-sheet basin, left-handed helix) are the Ramachandran-allowed regions.

— Global shape and packing —

The geometric summary reports three shape descriptors. Rg (radius of gyration) measures how spread out the Cα atoms are about their centre of mass; compact globular proteins have small Rg, elongated or unfolded ones large. Cα contacts (<8 Å, |i−j|>4) count long-range residue pairs in spatial proximity — high for tightly packed folds, near zero for rods or random coil. The bounding-box extents give the protein's footprint along x, y, z in Å.

Solvent-accessible surface area (SASA) is the area in Å² traced out by the centre of a 1.4 Å probe sphere (a water molecule) rolled over the protein's van der Waals surface (Shrake–Rupley / Lee–Richards construction). Buried residues have near-zero SASA; fully exposed residues can exceed 200 Å². The total SASA scales roughly with the number of surface residues.

The contact map is a binary N×N matrix image: pixel (i, j) is dark where Cα_i and Cα_j are within 8 Å and |i−j|>4. Because the |i−j|>4 filter removes local helical contacts, off-diagonal stripes parallel to the main diagonal indicate parallel β-sheets; st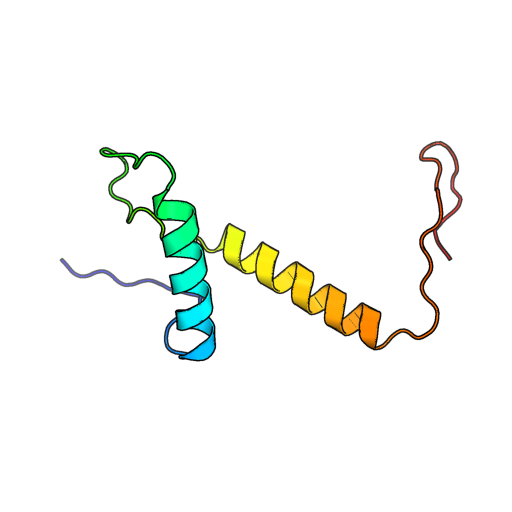ripes perpendicular to it indicate antiparallel β-sheets. The Ramachandran plot scatters every residue's (φ, ψ) pair against the sterically allowed regions. The PAE heatmap renders the predicted-aligned-error matrix.

— Structural neighborhood —

3Di is Foldseek's structural alphabet. Each residue is assigned one of twenty discrete states based on how its Cα sits relative to its spatial (not sequential) neighbors. Aligning 3Di strings finds structural homologs roughly as well as full 3D superposition, but orders of magnitude faster.

Nearest PDB neighbors are the top structural matches found by Foldseek when searching this structure against the entire Protein Data Bank. Each hit reports a TM-score (0 to 1; >0.5 almost always implies the same fold) and an E-value. These are *structural* homologs — they may share no detectable sequence similarity.

— Confidence and disorder —

For AlphaFold models, the B-factor field carries pLDDT — the model's own estimate of local accuracy on a 0–100 scale. Regions with pLDDT<50 should be treated as essentially unmodeled; they often correspond to intrinsically disordered segments.

Crystallographic B-factors measure how much each atom's electron density is smeared out, in Å². They rise in mobile loops and surface residues and fall in the buried interior. In AlphaFold models this column is repurposed to hold pLDDT instead.

Predicted aligned error is AlphaFold's pairwise confidence. Unlike pLDDT (per-residue), PAE is per-residue-pair and captures whether two parts of the structure are correctly placed relative to each other. Units are ångströms of expected positional error.